Protein AF-A0A3N4JXH9-F1 (afdb_monomer_lite)

Secondary structure (DSSP, 8-state):
-PPPS---HHHHHHHHHHHHHHHTTSPPPPPPPTTSPPTTTS-HHHHHHHHHHHHHHHHHHHHHHT-GGGS-SS--GGGHHHHS-GGGS-S---S---HHHHHHHHHHHHHHHHHHHHHHHHHHHHHHHHHHHHHTT-SSSSS-HHHHHHHHHHHHHHHHHHHHHHHHHHHHHHHHHHHTTT-

Radius of gyration: 22.33 Å; chains: 1; bounding box: 51×26×68 Å

Organism: NCBI:txid1336337

pLDDT: mean 75.58, std 15.0, range [33.31, 93.38]

Structure (mmCIF, N/CA/C/O backbone):
data_AF-A0A3N4JXH9-F1
#
_entry.id   AF-A0A3N4JXH9-F1
#
loop_
_atom_site.group_PDB
_atom_site.id
_atom_site.type_symbol
_atom_site.label_atom_id
_atom_site.label_alt_id
_atom_site.label_comp_id
_atom_site.label_asym_id
_atom_site.label_entity_id
_atom_site.label_seq_id
_atom_site.pdbx_PDB_ins_code
_atom_site.Cartn_x
_atom_site.Cartn_y
_atom_site.Cartn_z
_atom_site.occupancy
_atom_site.B_iso_or_equiv
_atom_site.auth_seq_id
_atom_site.auth_comp_id
_atom_site.auth_asym_id
_atom_site.auth_atom_id
_atom_site.pdbx_PDB_model_num
ATOM 1 N N . MET A 1 1 ? 9.783 -3.872 20.787 1.00 33.31 1 MET A N 1
ATOM 2 C CA . MET A 1 1 ? 10.066 -4.616 19.543 1.00 33.31 1 MET A CA 1
ATOM 3 C C . MET A 1 1 ? 10.765 -3.672 18.585 1.00 33.31 1 MET A C 1
ATOM 5 O O . MET A 1 1 ? 10.141 -2.673 18.235 1.00 33.31 1 MET A O 1
ATOM 9 N N . PRO A 1 2 ? 12.028 -3.929 18.215 1.00 33.62 2 PRO A N 1
ATOM 10 C CA . PRO A 1 2 ? 12.651 -3.211 17.114 1.00 33.62 2 PRO A CA 1
ATOM 11 C C . PRO A 1 2 ? 11.929 -3.662 15.838 1.00 33.62 2 PRO A C 1
ATOM 13 O O . PRO A 1 2 ? 11.781 -4.859 15.597 1.00 33.62 2 PRO A O 1
ATOM 16 N N . LEU A 1 3 ? 11.346 -2.722 15.099 1.00 42.09 3 LEU A N 1
ATOM 17 C CA . LEU A 1 3 ? 10.725 -3.021 13.812 1.00 42.09 3 LEU A CA 1
ATOM 18 C C . LEU A 1 3 ? 11.863 -3.213 12.811 1.00 42.09 3 LEU A C 1
ATOM 20 O O . LEU A 1 3 ? 12.674 -2.309 12.654 1.00 42.09 3 LEU A O 1
ATOM 24 N N . GLN A 1 4 ? 11.945 -4.399 12.209 1.00 45.34 4 GLN A N 1
ATOM 25 C CA . GLN A 1 4 ? 12.849 -4.686 11.095 1.00 45.34 4 GLN A CA 1
ATOM 26 C C . GLN A 1 4 ? 12.699 -3.599 10.021 1.00 45.34 4 GLN A C 1
ATOM 28 O O . GLN A 1 4 ? 11.578 -3.268 9.642 1.00 45.34 4 GLN A O 1
ATOM 33 N N . GLU A 1 5 ? 13.819 -3.038 9.568 1.00 56.72 5 GLU A N 1
ATOM 34 C CA . GLU A 1 5 ? 13.878 -1.872 8.673 1.00 56.72 5 GLU A CA 1
ATOM 35 C C . GLU A 1 5 ? 13.515 -2.174 7.211 1.00 56.72 5 GLU A C 1
ATOM 37 O O . GLU A 1 5 ? 13.413 -1.245 6.423 1.00 56.72 5 GLU A O 1
ATOM 42 N N . ASP A 1 6 ? 13.189 -3.424 6.862 1.00 67.62 6 ASP A N 1
ATOM 43 C CA . ASP A 1 6 ? 12.657 -3.783 5.545 1.00 67.62 6 ASP A CA 1
ATOM 44 C C . ASP A 1 6 ? 11.435 -4.698 5.632 1.00 67.62 6 ASP A C 1
ATOM 46 O O . ASP A 1 6 ? 11.522 -5.923 5.551 1.00 67.62 6 ASP A O 1
ATOM 50 N N . VAL A 1 7 ? 10.260 -4.089 5.808 1.00 80.81 7 VAL A N 1
ATOM 51 C CA . VAL A 1 7 ? 8.975 -4.798 5.750 1.00 80.81 7 VAL A CA 1
ATOM 52 C C . VAL A 1 7 ? 8.284 -4.481 4.428 1.00 80.81 7 VAL A C 1
ATOM 54 O O . VAL A 1 7 ? 8.100 -3.317 4.075 1.00 80.81 7 VAL A O 1
ATOM 57 N N . THR A 1 8 ? 7.895 -5.525 3.705 1.00 87.38 8 THR A N 1
ATOM 58 C CA . THR A 1 8 ? 7.102 -5.451 2.469 1.00 87.38 8 THR A CA 1
ATOM 59 C C . THR A 1 8 ? 5.624 -5.209 2.772 1.00 87.38 8 THR A C 1
ATOM 61 O O . THR A 1 8 ? 5.128 -5.602 3.835 1.00 87.38 8 THR A O 1
ATOM 64 N N . ARG A 1 9 ? 4.876 -4.651 1.812 1.00 88.81 9 ARG A N 1
ATOM 65 C CA . ARG A 1 9 ? 3.423 -4.455 1.943 1.00 88.81 9 ARG A CA 1
ATOM 66 C C . ARG A 1 9 ? 2.695 -5.761 2.273 1.00 88.81 9 ARG A C 1
ATOM 68 O O . ARG A 1 9 ? 1.865 -5.797 3.175 1.00 88.81 9 ARG A O 1
ATOM 75 N N . ALA A 1 10 ? 3.093 -6.868 1.644 1.00 87.38 10 ALA A N 1
ATOM 76 C CA . ALA A 1 10 ? 2.536 -8.194 1.913 1.00 87.38 10 ALA A CA 1
ATOM 77 C C . ALA A 1 10 ? 2.794 -8.691 3.350 1.00 87.38 10 ALA A C 1
ATOM 79 O O . ALA A 1 10 ? 1.933 -9.337 3.955 1.00 87.38 10 ALA A O 1
ATOM 80 N N . GLN A 1 11 ? 3.960 -8.393 3.932 1.00 90.31 11 GLN A N 1
ATOM 81 C CA . GLN A 1 11 ? 4.230 -8.697 5.342 1.00 90.31 11 GLN A CA 1
ATOM 82 C C . GLN A 1 11 ? 3.377 -7.829 6.276 1.00 90.31 11 GLN A C 1
ATOM 84 O O . GLN A 1 11 ? 2.850 -8.349 7.262 1.00 90.31 11 GLN A O 1
ATOM 89 N N . VAL A 1 12 ? 3.188 -6.543 5.951 1.00 89.56 12 VAL A N 1
ATOM 90 C CA . VAL A 1 12 ? 2.279 -5.650 6.691 1.00 89.56 12 VAL A CA 1
ATOM 91 C C . VAL A 1 12 ? 0.842 -6.171 6.625 1.00 89.56 12 VAL A C 1
ATOM 93 O O . VAL A 1 12 ? 0.206 -6.312 7.668 1.00 89.56 12 VAL A O 1
ATOM 96 N N . TYR A 1 13 ? 0.359 -6.545 5.438 1.00 91.19 13 TYR A N 1
ATOM 97 C CA . TYR A 1 13 ? -0.956 -7.158 5.240 1.00 91.19 13 TYR A CA 1
ATOM 98 C C . TYR A 1 13 ? -1.140 -8.397 6.122 1.00 91.19 13 TYR A C 1
ATOM 100 O O . TYR A 1 13 ? -2.102 -8.479 6.882 1.00 91.19 13 TYR A O 1
ATOM 108 N N . ARG A 1 14 ? -0.181 -9.335 6.112 1.00 90.56 14 ARG A N 1
ATOM 109 C CA . ARG A 1 14 ? -0.239 -10.538 6.964 1.00 90.56 14 ARG A CA 1
ATOM 110 C C . ARG A 1 14 ? -0.265 -10.193 8.453 1.00 90.56 14 ARG A C 1
ATOM 112 O O . ARG A 1 14 ? -0.984 -10.833 9.219 1.00 90.56 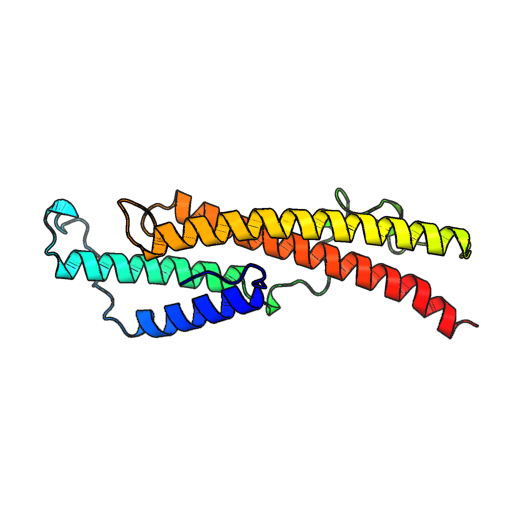14 ARG A O 1
ATOM 119 N N . ALA A 1 15 ? 0.507 -9.195 8.881 1.00 90.12 15 ALA A N 1
ATOM 120 C CA . ALA A 1 15 ? 0.507 -8.745 10.269 1.00 90.12 15 ALA A CA 1
ATOM 121 C C . ALA A 1 15 ? -0.849 -8.143 10.675 1.00 90.12 15 ALA A C 1
ATOM 123 O O . ALA A 1 15 ? -1.367 -8.469 11.746 1.00 90.12 15 ALA A O 1
ATOM 124 N N . ILE A 1 16 ? -1.446 -7.323 9.806 1.00 90.88 16 ILE A N 1
ATOM 125 C CA . ILE A 1 16 ? -2.784 -6.746 9.988 1.00 90.88 16 ILE A CA 1
ATOM 126 C C . ILE A 1 16 ? -3.844 -7.845 10.013 1.00 90.88 16 ILE A C 1
ATOM 128 O O . ILE A 1 16 ? -4.680 -7.839 10.911 1.00 90.88 16 ILE A O 1
ATOM 132 N N . LEU A 1 17 ? -3.773 -8.825 9.111 1.00 91.56 17 LEU A N 1
ATOM 133 C CA . LEU A 1 17 ? -4.702 -9.955 9.048 1.00 91.56 17 LEU A CA 1
ATOM 134 C C . LEU A 1 17 ? -4.670 -10.776 10.341 1.00 91.56 17 LEU A C 1
ATOM 136 O O . LEU A 1 17 ? -5.710 -11.082 10.921 1.00 91.56 17 LEU A O 1
ATOM 140 N N . ASN A 1 18 ? -3.472 -11.065 10.853 1.00 91.31 18 ASN A N 1
ATOM 141 C CA . ASN A 1 18 ? -3.303 -11.759 12.128 1.00 91.31 18 ASN A CA 1
ATOM 142 C C . ASN A 1 18 ? -3.859 -10.947 13.305 1.00 91.31 18 ASN A C 1
ATOM 144 O O . ASN A 1 18 ? -4.503 -11.501 14.200 1.00 91.31 18 ASN A O 1
ATOM 148 N N . LEU A 1 19 ? -3.616 -9.633 13.327 1.00 88.94 19 LEU A N 1
ATOM 149 C CA . LEU A 1 19 ? -4.138 -8.752 14.369 1.00 88.94 19 LEU A CA 1
ATOM 150 C C . LEU A 1 19 ? -5.669 -8.665 14.312 1.00 88.94 19 LEU A C 1
ATOM 152 O O . LEU A 1 19 ? -6.326 -8.807 15.345 1.00 88.94 19 LEU A O 1
ATOM 156 N N . HIS A 1 20 ? -6.234 -8.503 13.116 1.00 90.12 20 HIS A N 1
ATOM 157 C CA . HIS A 1 20 ? -7.675 -8.496 12.874 1.00 90.12 20 HIS A CA 1
ATOM 158 C C . HIS A 1 20 ? -8.315 -9.813 13.313 1.00 90.12 20 HIS A C 1
ATOM 160 O O . HIS A 1 20 ? -9.289 -9.789 14.063 1.00 90.12 20 HIS A O 1
ATOM 166 N N . GLY A 1 21 ? -7.722 -10.959 12.970 1.00 89.00 21 GLY A N 1
ATOM 167 C CA . GLY A 1 21 ? -8.213 -12.273 13.388 1.00 89.00 21 GLY A CA 1
ATOM 168 C C . GLY A 1 21 ? -8.225 -12.469 14.909 1.00 89.00 21 GLY A C 1
ATOM 169 O O . GLY A 1 21 ? -9.112 -13.137 15.442 1.00 89.00 21 GLY A O 1
ATOM 170 N N . ARG A 1 22 ? -7.281 -11.856 15.638 1.00 87.88 22 ARG A N 1
ATOM 171 C CA . ARG A 1 22 ? -7.265 -11.859 17.113 1.00 87.88 22 ARG A CA 1
ATOM 172 C C . ARG A 1 22 ? -8.347 -10.955 17.701 1.00 87.88 22 ARG A C 1
ATOM 174 O O . ARG A 1 22 ? -9.024 -11.364 18.640 1.00 87.88 22 ARG A O 1
ATOM 181 N N . ILE A 1 23 ? -8.510 -9.750 17.158 1.00 84.44 23 ILE A N 1
ATOM 182 C CA . ILE A 1 23 ? -9.477 -8.755 17.649 1.00 84.44 23 ILE A CA 1
ATOM 183 C C . ILE A 1 23 ? -10.913 -9.155 17.306 1.00 84.44 23 ILE A C 1
ATOM 185 O O . ILE A 1 23 ? -11.810 -8.940 18.111 1.00 84.44 23 ILE A O 1
ATOM 189 N N . SER A 1 24 ? -11.141 -9.795 16.161 1.00 84.06 24 SER A N 1
ATOM 190 C CA . SER A 1 24 ? -12.473 -10.221 15.711 1.00 84.06 24 SER A CA 1
ATOM 191 C C . SER A 1 24 ? -13.129 -11.264 16.615 1.00 84.06 24 SER A C 1
ATOM 193 O O . SER A 1 24 ? -14.342 -11.438 16.558 1.00 84.06 24 SER A O 1
ATOM 195 N N . ARG A 1 25 ? -12.344 -11.936 17.468 1.00 83.94 25 ARG A N 1
ATOM 196 C CA . ARG A 1 25 ? -12.838 -12.861 18.500 1.00 83.94 25 ARG A CA 1
ATOM 197 C C . ARG A 1 25 ? -13.345 -12.144 19.752 1.00 83.94 25 ARG A C 1
ATOM 199 O O . ARG A 1 25 ? -13.942 -12.784 20.613 1.00 83.94 25 ARG A O 1
ATOM 206 N N . LEU A 1 26 ? -13.071 -10.846 19.891 1.00 80.31 26 LEU A N 1
ATOM 207 C CA . LEU A 1 26 ? -13.576 -10.054 21.003 1.00 80.31 26 LEU A CA 1
ATOM 208 C C . LEU A 1 26 ? -15.065 -9.743 20.783 1.00 80.31 26 LEU A C 1
ATOM 210 O O . LEU A 1 26 ? -15.473 -9.494 19.646 1.00 80.31 26 LEU A O 1
ATOM 214 N N . PRO A 1 27 ? -15.876 -9.719 21.857 1.00 72.06 27 PRO A N 1
ATOM 215 C CA . PRO A 1 27 ? -17.267 -9.293 21.780 1.00 72.06 27 PRO A CA 1
ATOM 216 C C . PRO A 1 27 ? -17.387 -7.919 21.116 1.00 72.06 27 PRO A C 1
ATOM 218 O O . PRO A 1 27 ? -16.718 -6.967 21.527 1.00 72.06 27 PRO A O 1
ATOM 221 N N . ILE A 1 28 ? -18.243 -7.818 20.099 1.00 66.06 28 ILE A N 1
ATOM 222 C CA . ILE A 1 28 ? -18.581 -6.538 19.476 1.00 66.06 28 ILE A CA 1
ATOM 223 C C . ILE A 1 28 ? -19.557 -5.832 20.426 1.00 66.06 28 ILE A C 1
ATOM 225 O O . ILE A 1 28 ? -20.572 -6.434 20.786 1.00 66.06 28 ILE A O 1
ATOM 229 N N . PRO A 1 29 ? -19.277 -4.595 20.874 1.00 64.38 29 PRO A N 1
ATOM 230 C CA . PRO A 1 29 ? -20.255 -3.849 21.647 1.00 64.38 29 PRO A CA 1
ATOM 231 C C . PRO A 1 29 ? -21.512 -3.620 20.791 1.00 64.38 29 PRO A C 1
ATOM 233 O O . PRO A 1 29 ? -21.388 -3.384 19.586 1.00 64.38 29 PRO A O 1
ATOM 236 N N . PRO A 1 30 ? -22.718 -3.679 21.379 1.00 65.12 30 PRO A N 1
ATOM 237 C CA . PRO A 1 30 ? -23.936 -3.338 20.656 1.00 65.12 30 PRO A CA 1
ATOM 238 C C . PRO A 1 30 ? -23.831 -1.920 20.081 1.00 65.12 30 PRO A C 1
ATOM 240 O O . PRO A 1 30 ? -23.201 -1.040 20.678 1.00 65.12 30 PRO A O 1
ATOM 243 N N . VAL A 1 31 ? -24.435 -1.710 18.907 1.00 65.81 31 VAL A N 1
ATOM 244 C CA . VAL A 1 31 ? -24.498 -0.395 18.254 1.00 65.81 31 VAL A CA 1
ATOM 245 C C . VAL A 1 31 ? -25.072 0.610 19.253 1.00 65.81 31 VAL A C 1
ATOM 247 O O . VAL A 1 31 ? -26.140 0.382 19.821 1.00 65.81 31 VAL A O 1
ATOM 250 N N . ARG A 1 32 ? -24.338 1.698 19.515 1.00 65.62 32 ARG A N 1
ATOM 251 C CA . ARG A 1 32 ? -24.751 2.692 20.512 1.00 65.62 32 ARG A CA 1
ATOM 252 C C . ARG A 1 32 ? -25.986 3.437 20.010 1.00 65.62 32 ARG A C 1
ATOM 254 O O . ARG A 1 32 ? -25.943 4.035 18.939 1.00 65.62 32 ARG A O 1
ATOM 261 N N . SER A 1 33 ? -27.055 3.423 20.804 1.00 63.38 33 SER A N 1
ATOM 262 C CA . SER A 1 33 ? -28.205 4.315 20.615 1.00 63.38 33 SER A CA 1
ATOM 263 C C . SER A 1 33 ? -27.760 5.778 20.782 1.00 63.38 33 SER A C 1
ATOM 265 O O . SER A 1 33 ? -26.840 6.014 21.576 1.00 63.38 33 SER A O 1
ATOM 267 N N . PRO A 1 34 ? -28.403 6.758 20.120 1.00 68.81 34 PRO A N 1
ATOM 268 C CA . PRO A 1 34 ? -28.216 8.183 20.410 1.00 68.81 34 PRO A CA 1
ATOM 269 C C . PRO A 1 34 ? -28.323 8.530 21.904 1.00 68.81 34 PRO A C 1
ATOM 271 O O . PRO A 1 34 ? -27.632 9.431 22.365 1.00 68.81 34 PRO A O 1
ATOM 274 N N . ASP A 1 35 ? -29.103 7.755 22.665 1.00 72.81 35 ASP A N 1
ATOM 275 C CA . ASP A 1 35 ? -29.303 7.927 24.113 1.00 72.81 35 ASP A CA 1
ATOM 276 C C . ASP A 1 35 ? -28.171 7.338 24.978 1.00 72.81 35 ASP A C 1
ATOM 278 O O . ASP A 1 35 ? -28.250 7.321 26.206 1.00 72.81 35 ASP A O 1
ATOM 282 N N . SER A 1 36 ? -27.118 6.793 24.362 1.00 72.88 36 SER A N 1
ATOM 283 C CA . SER A 1 36 ? -26.015 6.186 25.110 1.00 72.88 36 SER A CA 1
ATOM 284 C C . SER A 1 36 ? -25.144 7.262 25.776 1.00 72.88 36 SER A C 1
ATOM 286 O O . SER A 1 36 ? -24.840 8.270 25.136 1.00 72.88 36 SER A O 1
ATOM 288 N N . PRO A 1 37 ? -24.627 7.026 26.998 1.00 71.69 37 PRO A N 1
ATOM 289 C CA . PRO A 1 37 ? -23.827 8.014 27.725 1.00 71.69 37 PRO A CA 1
ATOM 290 C C . PRO A 1 37 ? -22.600 8.499 26.926 1.00 71.69 37 PRO A C 1
ATOM 292 O O . PRO A 1 37 ? -22.037 7.752 26.120 1.00 71.69 37 PRO A O 1
ATOM 295 N N . PRO A 1 38 ? -22.114 9.730 27.110 1.00 74.25 38 PRO A N 1
ATOM 296 C CA . PRO A 1 38 ? -20.897 10.187 26.447 1.00 74.25 38 PRO A CA 1
ATOM 297 C C . PRO A 1 38 ? -19.693 9.295 26.797 1.00 74.25 38 PRO A C 1
ATOM 299 O O . PRO A 1 38 ? -19.648 8.626 27.827 1.00 74.25 38 PRO A O 1
ATOM 302 N N . TYR A 1 39 ? -18.679 9.268 25.926 1.00 69.81 39 TYR A N 1
ATOM 303 C CA . TYR A 1 39 ? -17.514 8.378 26.077 1.00 69.81 39 TYR A CA 1
ATOM 304 C C . TYR A 1 39 ? -16.759 8.570 27.411 1.00 69.81 39 TYR A C 1
ATOM 306 O O . TYR A 1 39 ? -16.118 7.642 27.907 1.00 69.81 39 TYR A O 1
ATOM 314 N N . SER A 1 40 ? -16.840 9.768 27.998 1.00 73.38 40 SER A N 1
ATOM 315 C CA . SER A 1 40 ? -16.282 10.121 29.310 1.00 73.38 40 SER A CA 1
ATOM 316 C C . SER A 1 40 ? -16.931 9.370 30.474 1.00 73.38 40 SER A C 1
ATOM 318 O O . SER A 1 40 ? -16.251 9.087 31.456 1.00 73.38 40 SER A O 1
ATOM 320 N N . GLU A 1 41 ? -18.207 9.018 30.345 1.00 78.44 41 GLU A N 1
ATOM 321 C CA . GLU A 1 41 ? -19.019 8.376 31.388 1.00 78.44 41 GLU A CA 1
ATOM 322 C C . GLU A 1 41 ? -19.034 6.850 31.273 1.00 78.44 41 GLU A C 1
ATOM 324 O O . GLU A 1 41 ? -19.549 6.154 32.143 1.00 78.44 41 GLU A O 1
ATOM 329 N N . LEU A 1 42 ? -18.430 6.312 30.213 1.00 77.69 42 LEU A N 1
ATOM 330 C CA . LEU A 1 42 ? -18.286 4.877 30.033 1.00 77.69 42 LEU A CA 1
ATOM 331 C C . LEU A 1 42 ? -17.349 4.267 31.072 1.00 77.69 42 LEU A C 1
ATOM 333 O O . LEU A 1 42 ? -16.280 4.813 31.377 1.00 77.69 42 LEU A O 1
ATOM 337 N N . SER A 1 43 ? -17.689 3.058 31.515 1.00 82.75 43 SER A N 1
ATOM 338 C CA . SER A 1 43 ? -16.764 2.231 32.280 1.00 82.75 43 SER A CA 1
ATOM 339 C C . SER A 1 43 ? -15.500 1.940 31.466 1.00 82.75 43 SER A C 1
ATOM 341 O O . SER A 1 43 ? -15.480 1.956 30.231 1.00 82.75 43 SER A O 1
ATOM 343 N N . GLU A 1 44 ? -14.405 1.627 32.154 1.00 81.25 44 GLU A N 1
ATOM 344 C CA . GLU A 1 44 ? -13.157 1.253 31.486 1.00 81.25 44 GLU A CA 1
ATOM 345 C C . GLU A 1 44 ? -13.340 0.056 30.539 1.00 81.25 44 GLU A C 1
ATOM 347 O O . GLU A 1 44 ? -12.806 0.051 29.427 1.00 81.25 44 GLU A O 1
ATOM 352 N N . LYS A 1 45 ? -14.169 -0.911 30.946 1.00 80.12 45 LYS A N 1
ATOM 353 C CA . LYS A 1 45 ? -14.515 -2.089 30.149 1.00 80.12 45 LYS A CA 1
ATOM 354 C C . LYS A 1 45 ? -15.195 -1.699 28.832 1.00 80.12 45 LYS A C 1
ATOM 356 O O . LYS A 1 45 ? -14.769 -2.152 27.773 1.00 80.12 45 LYS A O 1
ATOM 361 N N . GLU A 1 46 ? -16.199 -0.827 28.874 1.00 78.25 46 GLU A N 1
ATOM 362 C CA . GLU A 1 46 ? -16.916 -0.356 27.679 1.00 78.25 46 GLU A CA 1
ATOM 363 C C . GLU A 1 46 ? -16.022 0.467 26.749 1.00 78.25 46 GLU A C 1
ATOM 365 O O . GLU A 1 46 ? -16.044 0.269 25.533 1.00 78.25 46 GLU A O 1
ATOM 370 N N . ARG A 1 47 ? -15.167 1.335 27.303 1.00 78.00 47 ARG A N 1
ATOM 371 C CA . ARG A 1 47 ? -14.176 2.074 26.504 1.00 78.00 47 ARG A CA 1
ATOM 372 C C . ARG A 1 47 ? -13.219 1.130 25.784 1.00 78.00 47 ARG A C 1
ATOM 374 O O . ARG A 1 47 ? -12.894 1.361 24.622 1.00 78.00 47 ARG A O 1
ATOM 381 N N . ASN A 1 48 ? -12.778 0.064 26.447 1.00 78.88 48 ASN A N 1
ATOM 382 C CA . ASN A 1 48 ? -11.900 -0.932 25.836 1.00 78.88 48 ASN A CA 1
ATOM 383 C C . ASN A 1 48 ? -12.608 -1.720 24.722 1.00 78.88 48 ASN A C 1
ATOM 385 O O . ASN A 1 48 ? -11.998 -1.944 23.676 1.00 78.88 48 ASN A O 1
ATOM 389 N N . TYR A 1 49 ? -13.896 -2.050 24.878 1.00 79.75 49 TYR A N 1
ATOM 390 C CA . TYR A 1 49 ? -14.689 -2.647 23.796 1.00 79.75 49 TYR A CA 1
ATOM 391 C C . TYR A 1 49 ? -14.832 -1.722 22.587 1.00 79.75 49 TYR A C 1
ATOM 393 O O . TYR A 1 49 ? -14.618 -2.158 21.457 1.00 79.75 49 TYR A O 1
ATOM 401 N N . LEU A 1 50 ? -15.136 -0.439 22.800 1.00 78.50 50 LEU A N 1
ATOM 402 C CA . LEU A 1 50 ? -15.246 0.524 21.700 1.00 78.50 50 LEU A CA 1
ATOM 403 C C . LEU A 1 50 ? -13.913 0.724 20.976 1.00 78.50 50 LEU A C 1
ATOM 405 O O . LEU A 1 50 ? -13.880 0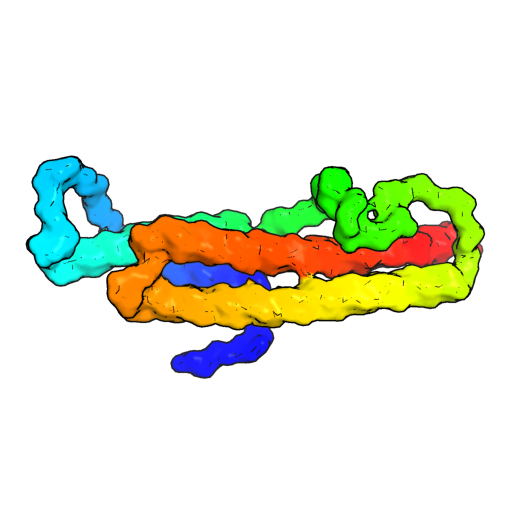.758 19.749 1.00 78.50 50 LEU A O 1
ATOM 409 N N . LYS A 1 51 ? -12.796 0.793 21.709 1.00 78.69 51 LYS A N 1
ATOM 410 C CA . LYS A 1 51 ? -11.456 0.829 21.101 1.00 78.69 51 LYS A CA 1
ATOM 411 C C . LYS A 1 51 ? -11.201 -0.394 20.224 1.00 78.69 51 LYS A C 1
ATOM 413 O O . LYS A 1 51 ? -10.690 -0.241 19.118 1.00 78.69 51 LYS A O 1
ATOM 418 N N . ALA A 1 52 ? -11.559 -1.587 20.700 1.00 80.50 52 ALA A N 1
ATOM 419 C CA . ALA A 1 52 ? -11.410 -2.816 19.928 1.00 80.50 52 ALA A CA 1
ATOM 420 C C . ALA A 1 52 ? -12.270 -2.798 18.654 1.00 80.50 52 ALA A C 1
ATOM 422 O O . ALA A 1 52 ? -11.779 -3.177 17.594 1.00 80.50 52 ALA A O 1
ATOM 423 N N . ALA A 1 53 ? -13.508 -2.301 18.734 1.00 80.69 53 ALA A N 1
ATOM 424 C CA . ALA A 1 53 ? -14.400 -2.167 17.583 1.00 80.69 53 ALA A CA 1
ATOM 425 C C . ALA A 1 53 ? -13.861 -1.183 16.530 1.00 80.69 53 ALA A C 1
ATOM 427 O O . ALA A 1 53 ? -13.819 -1.513 15.347 1.00 80.69 53 ALA A O 1
ATOM 428 N N . HIS A 1 54 ? -13.378 -0.007 16.940 1.00 80.19 54 HIS A N 1
ATOM 429 C CA . HIS A 1 54 ? -12.800 0.960 16.000 1.00 80.19 54 HIS A CA 1
ATOM 430 C C . HIS A 1 54 ? -11.484 0.473 15.395 1.00 80.19 54 HIS A C 1
ATOM 432 O O . HIS A 1 54 ? -11.245 0.660 14.204 1.00 80.19 54 HIS A O 1
ATOM 438 N N . LEU A 1 55 ? -10.642 -0.190 16.192 1.00 83.69 55 LEU A N 1
ATOM 439 C CA . LEU A 1 55 ? -9.433 -0.816 15.673 1.00 83.69 55 LEU A CA 1
ATOM 440 C C . LEU A 1 55 ? -9.787 -1.907 14.658 1.00 83.69 55 LEU A C 1
ATOM 442 O O . LEU A 1 55 ? -9.175 -1.958 13.600 1.00 83.69 55 LEU A O 1
ATOM 446 N N . ARG A 1 56 ? -10.800 -2.735 14.934 1.00 85.50 56 ARG A N 1
ATOM 447 C CA . ARG A 1 56 ? -11.296 -3.731 13.980 1.00 85.50 56 ARG A CA 1
ATOM 448 C C . ARG A 1 56 ? -11.734 -3.083 12.666 1.00 85.50 56 ARG A C 1
ATOM 450 O O . ARG A 1 56 ? -11.268 -3.521 11.623 1.00 85.50 56 ARG A O 1
ATOM 457 N N . TYR A 1 57 ? -12.550 -2.032 12.730 1.00 84.00 57 TYR A N 1
ATOM 458 C CA . TYR A 1 57 ? -13.017 -1.299 11.550 1.00 84.00 57 TYR A CA 1
ATOM 459 C C . TYR A 1 57 ? -11.860 -0.741 10.709 1.00 84.00 57 TYR A C 1
ATOM 461 O O . TYR A 1 57 ? -11.829 -0.925 9.495 1.00 84.00 57 TYR A O 1
ATOM 469 N N . LEU A 1 58 ? -10.866 -0.115 11.347 1.00 85.00 58 LEU A N 1
ATOM 470 C CA . LEU A 1 58 ? -9.669 0.351 10.645 1.00 85.00 58 LEU A CA 1
ATOM 471 C C . LEU A 1 58 ? -8.919 -0.806 9.973 1.00 85.00 58 LEU A C 1
ATOM 473 O O . LEU A 1 58 ? -8.532 -0.694 8.815 1.00 85.00 58 LEU A O 1
ATOM 477 N N . LEU A 1 59 ? -8.692 -1.908 10.693 1.00 88.38 59 LEU A N 1
ATOM 478 C CA . LEU A 1 59 ? -7.955 -3.048 10.148 1.00 88.38 59 LEU A CA 1
ATOM 479 C C . LEU A 1 59 ? -8.694 -3.677 8.960 1.00 88.38 59 LEU A C 1
ATOM 481 O O . LEU A 1 59 ? -8.039 -4.045 7.996 1.00 88.38 59 LEU A O 1
ATOM 485 N N . GLU A 1 60 ? -10.027 -3.759 8.994 1.00 88.56 60 GLU A N 1
ATOM 486 C CA . GLU A 1 60 ? -10.840 -4.247 7.867 1.00 88.56 60 GLU A CA 1
ATOM 487 C C . GLU A 1 60 ? -10.625 -3.404 6.613 1.00 88.56 60 GLU A C 1
ATOM 489 O O . GLU A 1 60 ? -10.392 -3.947 5.537 1.00 88.56 60 GLU A O 1
ATOM 494 N N . ARG A 1 61 ? -10.622 -2.079 6.760 1.00 87.25 61 ARG A N 1
ATOM 495 C CA . ARG A 1 61 ? -10.367 -1.158 5.649 1.00 87.25 61 ARG A CA 1
ATOM 496 C C . ARG A 1 61 ? -8.944 -1.286 5.111 1.00 87.25 61 ARG A C 1
ATOM 498 O O . ARG A 1 61 ? -8.742 -1.411 3.908 1.00 87.25 61 ARG A O 1
ATOM 505 N N . LEU A 1 62 ? -7.959 -1.356 6.005 1.00 87.88 62 LEU A N 1
ATOM 506 C CA . LEU A 1 62 ? -6.562 -1.549 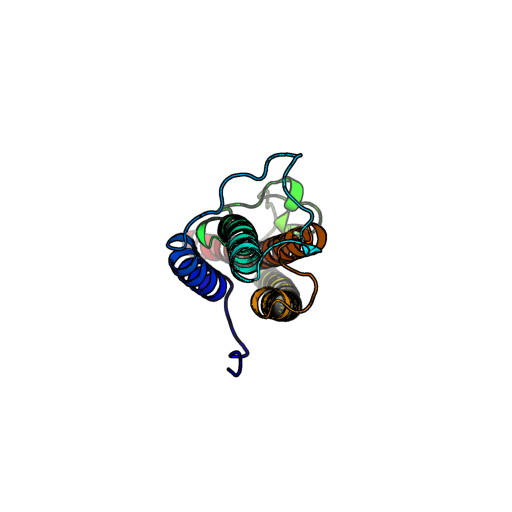5.618 1.00 87.88 62 LEU A CA 1
ATOM 507 C C . LEU A 1 62 ? -6.314 -2.895 4.929 1.00 87.88 62 LEU A C 1
ATOM 509 O O . LEU A 1 62 ? -5.453 -2.962 4.060 1.00 87.88 62 LEU A O 1
ATOM 513 N N . LEU A 1 63 ? -7.048 -3.955 5.282 1.00 89.94 63 LEU A N 1
ATOM 514 C CA . LEU A 1 63 ? -6.949 -5.245 4.593 1.00 89.94 63 LEU A CA 1
ATOM 515 C C . LEU A 1 63 ? -7.380 -5.152 3.130 1.00 89.94 63 LEU A C 1
ATOM 517 O O . LEU A 1 63 ? -6.784 -5.827 2.302 1.00 89.94 63 LEU A O 1
ATOM 521 N N . VAL A 1 64 ? -8.368 -4.319 2.802 1.00 87.00 64 VAL A N 1
ATOM 522 C CA . VAL A 1 64 ? -8.790 -4.120 1.408 1.00 87.00 64 VAL A CA 1
ATOM 523 C C . VAL A 1 64 ? -7.682 -3.437 0.607 1.00 87.00 64 VAL A C 1
ATOM 525 O O . VAL A 1 64 ? -7.322 -3.900 -0.470 1.00 87.00 64 VAL A O 1
ATOM 528 N N . VAL A 1 65 ? -7.106 -2.364 1.149 1.00 83.69 65 VAL A N 1
ATOM 529 C CA . VAL A 1 65 ? -6.107 -1.553 0.434 1.00 83.69 65 VAL A CA 1
ATOM 530 C C . VAL A 1 65 ? -4.744 -2.249 0.348 1.00 83.69 65 VAL A C 1
ATOM 532 O O . VAL A 1 65 ? -4.053 -2.181 -0.664 1.00 83.69 65 VAL A O 1
ATOM 535 N N . LEU A 1 66 ? -4.333 -2.945 1.409 1.00 86.06 66 LEU A N 1
ATOM 536 C CA . LEU A 1 66 ? -3.040 -3.632 1.461 1.00 86.06 66 LEU A CA 1
ATOM 537 C C . LEU A 1 66 ? -3.078 -5.034 0.852 1.00 86.06 66 LEU A C 1
ATOM 539 O O . LEU A 1 66 ? -2.066 -5.733 0.926 1.00 86.06 66 LEU A O 1
ATOM 543 N N . ASP A 1 67 ? -4.211 -5.465 0.290 1.00 85.69 67 ASP A N 1
ATOM 544 C CA . ASP A 1 67 ? -4.326 -6.782 -0.325 1.00 85.69 67 ASP A CA 1
ATOM 545 C C . ASP A 1 67 ? -3.225 -6.950 -1.393 1.00 85.69 67 ASP A C 1
ATOM 547 O O . ASP A 1 67 ? -3.138 -6.163 -2.345 1.00 85.69 67 ASP A O 1
ATOM 551 N N . PRO A 1 68 ? -2.336 -7.951 -1.258 1.00 78.50 68 PRO A N 1
ATOM 552 C CA . PRO A 1 68 ? -1.321 -8.240 -2.263 1.00 78.50 68 PRO A CA 1
ATOM 553 C C . PRO A 1 68 ? -1.919 -8.519 -3.646 1.00 78.50 68 PRO A C 1
ATOM 555 O O . PRO A 1 68 ? -1.259 -8.273 -4.653 1.00 78.50 68 PRO A O 1
ATOM 558 N N . HIS A 1 69 ? -3.160 -9.007 -3.694 1.00 77.44 69 HIS A N 1
ATOM 559 C CA . HIS A 1 69 ? -3.888 -9.312 -4.921 1.00 77.44 69 HIS A CA 1
ATOM 560 C C . HIS A 1 69 ? -4.624 -8.107 -5.517 1.00 77.44 69 HIS A C 1
ATOM 562 O O . HIS A 1 69 ? -5.113 -8.213 -6.639 1.00 77.44 69 HIS A O 1
ATOM 568 N N . ALA A 1 70 ? -4.676 -6.967 -4.816 1.00 67.06 70 ALA A N 1
ATOM 569 C CA . ALA A 1 70 ? -5.282 -5.745 -5.341 1.00 67.06 70 ALA A CA 1
ATOM 570 C C . ALA A 1 70 ? -4.447 -5.076 -6.444 1.00 67.06 70 ALA A C 1
ATOM 572 O O . ALA A 1 70 ? -4.980 -4.222 -7.145 1.00 67.06 70 ALA A O 1
ATOM 573 N N . LEU A 1 71 ? -3.180 -5.475 -6.631 1.00 62.72 71 LEU A N 1
ATOM 574 C CA . LEU A 1 71 ? -2.340 -4.977 -7.723 1.00 62.72 71 LEU A CA 1
ATOM 575 C C . LEU A 1 71 ? -3.014 -5.295 -9.078 1.00 62.72 71 LEU A C 1
ATOM 577 O O . LEU A 1 71 ? -3.146 -6.474 -9.428 1.00 62.72 71 LEU A O 1
ATOM 581 N N . PRO A 1 72 ? -3.433 -4.288 -9.868 1.00 55.22 72 PRO A N 1
ATOM 582 C CA . PRO A 1 72 ? -3.976 -4.487 -11.196 1.00 55.22 72 PRO A CA 1
ATOM 583 C C . PRO A 1 72 ? -2.962 -5.219 -12.069 1.00 55.22 72 PRO A C 1
ATOM 585 O O . PRO A 1 72 ? -1.789 -4.854 -12.130 1.00 55.22 72 PRO A O 1
ATOM 588 N N . GLN A 1 73 ? -3.428 -6.203 -12.837 1.00 53.34 73 GLN A N 1
ATOM 589 C CA . GLN A 1 73 ? -2.594 -6.820 -13.874 1.00 53.34 73 GLN A CA 1
ATOM 590 C C . GLN A 1 73 ? -2.269 -5.834 -15.017 1.00 53.34 73 GLN A C 1
ATOM 592 O O . GLN A 1 73 ? -1.329 -6.066 -15.776 1.00 53.34 73 GLN A O 1
ATOM 597 N N . MET A 1 74 ? -3.021 -4.727 -15.134 1.00 49.19 74 MET A N 1
ATOM 598 C CA . MET A 1 74 ? -2.735 -3.584 -16.011 1.00 49.19 74 MET A CA 1
ATOM 599 C C . MET A 1 74 ? -3.201 -2.266 -15.363 1.00 49.19 74 MET A C 1
ATOM 601 O O . MET A 1 74 ? -4.303 -2.242 -14.811 1.00 49.19 74 MET A O 1
ATOM 605 N N . PRO A 1 75 ? -2.429 -1.164 -15.453 1.00 51.34 75 PRO A N 1
ATOM 606 C CA . PRO A 1 75 ? -2.867 0.135 -14.958 1.00 51.34 75 PRO A CA 1
ATOM 607 C C . PRO A 1 75 ? -4.083 0.631 -15.743 1.00 51.34 75 PRO A C 1
ATOM 609 O O . PRO A 1 75 ? -4.204 0.406 -16.950 1.00 51.34 75 PRO A O 1
ATOM 612 N N . HIS A 1 76 ? -4.975 1.342 -15.054 1.00 49.53 76 HIS A N 1
ATOM 613 C CA . HIS A 1 76 ? -6.070 2.049 -15.706 1.00 49.53 76 HIS A CA 1
ATOM 614 C C . HIS A 1 76 ? -5.488 3.045 -16.733 1.00 49.53 76 HIS A C 1
ATOM 616 O O . HIS A 1 76 ? -4.561 3.777 -16.379 1.00 49.53 76 HIS A O 1
ATOM 622 N N . PRO A 1 77 ? -6.005 3.121 -17.975 1.00 44.81 77 PRO A N 1
ATOM 623 C CA . PRO A 1 77 ? -5.435 3.954 -19.041 1.00 44.81 77 PRO A CA 1
ATOM 624 C C . PRO A 1 77 ? -5.217 5.420 -18.649 1.00 44.81 77 PRO A C 1
ATOM 626 O O . PRO A 1 77 ? -4.209 6.014 -19.014 1.00 44.81 77 PRO A O 1
ATOM 629 N N . SER A 1 78 ? -6.100 5.980 -17.818 1.00 47.50 78 SER A N 1
ATOM 630 C CA . SER A 1 78 ? -5.977 7.358 -17.317 1.00 47.50 78 SER A CA 1
ATOM 631 C C . SER A 1 78 ? -4.763 7.605 -16.409 1.00 47.50 78 SER A C 1
ATOM 633 O O . SER A 1 78 ? -4.434 8.754 -16.145 1.00 47.50 78 SER A O 1
ATOM 635 N N . ARG A 1 79 ? -4.108 6.552 -15.903 1.00 51.94 79 ARG A N 1
ATOM 636 C CA . ARG A 1 79 ? -2.882 6.641 -15.090 1.00 51.94 79 ARG A CA 1
ATOM 637 C C . ARG A 1 79 ? -1.609 6.533 -15.935 1.00 51.94 79 ARG A C 1
ATOM 639 O O . ARG A 1 79 ? -0.519 6.740 -15.415 1.00 51.94 79 ARG A O 1
ATOM 646 N N . ILE A 1 80 ? -1.736 6.205 -17.225 1.00 52.34 80 ILE A N 1
ATOM 647 C CA . ILE A 1 80 ? -0.610 6.038 -18.154 1.00 52.34 80 ILE A CA 1
ATOM 648 C C . ILE A 1 80 ? -0.087 7.409 -18.639 1.00 52.34 80 ILE A C 1
ATOM 650 O O . ILE A 1 80 ? 1.096 7.570 -18.933 1.00 52.34 80 ILE A O 1
ATOM 654 N N . GLU A 1 81 ? -0.945 8.429 -18.664 1.00 49.97 81 GLU A N 1
ATOM 655 C CA . GLU A 1 81 ? -0.695 9.687 -19.380 1.00 49.97 81 GLU A CA 1
ATOM 656 C C . GLU A 1 81 ? 0.073 10.780 -18.617 1.00 49.97 81 GLU A C 1
ATOM 658 O O . GLU A 1 81 ? 0.445 11.761 -19.250 1.00 49.97 81 GLU A O 1
ATOM 663 N N . SER A 1 82 ? 0.357 10.650 -17.314 1.00 53.25 82 SER A N 1
ATOM 664 C CA . SER A 1 82 ? 1.125 11.672 -16.566 1.00 53.25 82 SER A CA 1
ATOM 665 C C . SER A 1 82 ? 2.468 11.174 -16.034 1.00 53.25 82 SER A C 1
ATOM 667 O O . SER A 1 82 ? 3.453 11.907 -16.074 1.00 53.25 82 SER A O 1
ATOM 669 N N . ASP A 1 83 ? 2.533 9.910 -15.615 1.00 52.66 83 ASP A N 1
ATOM 670 C CA . ASP A 1 83 ? 3.630 9.422 -14.766 1.00 52.66 83 ASP A CA 1
ATOM 671 C C . ASP A 1 83 ? 4.535 8.401 -15.450 1.00 52.66 83 ASP A C 1
ATOM 673 O O . ASP A 1 83 ? 5.601 8.067 -14.930 1.00 52.66 83 ASP A O 1
ATOM 677 N N . TYR A 1 84 ? 4.114 7.896 -16.607 1.00 59.03 84 TYR A N 1
ATOM 678 C CA . TYR A 1 84 ? 4.919 6.972 -17.383 1.00 59.03 84 TYR A CA 1
ATOM 679 C C . TYR A 1 84 ? 5.695 7.709 -18.469 1.00 59.03 84 TYR A C 1
ATOM 681 O O . TYR A 1 84 ? 5.180 8.687 -19.025 1.00 59.03 84 TYR A O 1
ATOM 689 N N . PRO A 1 85 ? 6.915 7.242 -18.782 1.00 59.28 85 PRO A N 1
ATOM 690 C CA . PRO A 1 85 ? 7.720 7.798 -19.857 1.00 59.28 85 PRO A CA 1
ATOM 691 C C . PRO A 1 85 ? 6.925 7.842 -21.168 1.00 59.28 85 PRO A C 1
ATOM 693 O O . PRO A 1 85 ? 6.129 6.944 -21.449 1.00 59.28 85 PRO A O 1
ATOM 696 N N . ASP A 1 86 ? 7.126 8.880 -21.980 1.00 61.19 86 ASP A N 1
ATOM 697 C CA . ASP A 1 86 ? 6.327 9.113 -23.194 1.00 61.19 86 ASP A CA 1
ATOM 698 C C . ASP A 1 86 ? 6.413 7.944 -24.194 1.00 61.19 86 ASP A C 1
ATOM 700 O O . ASP A 1 86 ? 5.433 7.609 -24.862 1.00 61.19 86 ASP A O 1
ATOM 704 N N . ASN A 1 87 ? 7.553 7.243 -24.232 1.00 55.41 87 ASN A N 1
ATOM 705 C CA . ASN A 1 87 ? 7.761 6.010 -25.005 1.00 55.41 87 ASN A CA 1
ATOM 706 C C . ASN A 1 87 ? 6.989 4.789 -24.457 1.00 55.41 87 ASN A C 1
ATOM 708 O O . ASN A 1 87 ? 7.014 3.719 -25.064 1.00 55.41 87 ASN A O 1
ATOM 712 N N . MET A 1 88 ? 6.292 4.915 -23.330 1.00 57.53 88 MET A N 1
ATOM 713 C CA . MET A 1 88 ? 5.421 3.882 -22.772 1.00 57.53 88 MET A CA 1
ATOM 714 C C . MET A 1 88 ? 3.926 4.213 -22.931 1.00 57.53 88 MET A C 1
ATOM 716 O O . MET A 1 88 ? 3.089 3.343 -22.685 1.00 57.53 88 MET A O 1
ATOM 720 N N . ARG A 1 89 ? 3.564 5.430 -23.380 1.00 57.81 89 ARG A N 1
ATOM 721 C CA . ARG A 1 89 ? 2.169 5.916 -23.376 1.00 57.81 89 ARG A CA 1
ATOM 722 C C . ARG A 1 89 ? 1.230 5.271 -24.393 1.00 57.81 89 ARG A C 1
ATOM 724 O O . ARG A 1 89 ? 0.021 5.407 -24.257 1.00 57.81 89 ARG A O 1
ATOM 731 N N . ILE A 1 90 ? 1.724 4.523 -25.378 1.00 50.47 90 ILE A N 1
ATOM 732 C CA . ILE A 1 90 ? 0.880 3.789 -26.331 1.00 50.47 90 ILE A CA 1
ATOM 733 C C . ILE A 1 90 ? 1.632 2.523 -26.783 1.00 50.47 90 ILE A C 1
ATOM 735 O O . ILE A 1 90 ? 2.789 2.632 -27.187 1.00 50.47 90 ILE A O 1
ATOM 739 N N . PRO A 1 91 ? 1.008 1.326 -26.844 1.00 46.53 91 PRO A N 1
ATOM 740 C CA . PRO A 1 91 ? 1.583 0.147 -27.502 1.00 46.53 91 PRO A CA 1
ATOM 741 C C . PRO A 1 91 ? 1.551 0.269 -29.042 1.00 46.53 91 PRO A C 1
ATOM 743 O O . PRO A 1 91 ? 1.302 -0.699 -29.754 1.00 46.53 91 PRO A O 1
ATOM 746 N N . ARG A 1 92 ? 1.767 1.472 -29.578 1.00 46.41 92 ARG A N 1
ATOM 747 C CA . ARG A 1 92 ? 2.002 1.723 -31.000 1.00 46.41 92 ARG A CA 1
ATOM 748 C C . ARG A 1 92 ? 3.470 2.094 -31.121 1.00 46.41 92 ARG A C 1
ATOM 750 O O . ARG A 1 92 ? 3.808 3.258 -30.958 1.00 46.41 92 ARG A O 1
ATOM 757 N N . PHE A 1 93 ? 4.344 1.121 -31.361 1.00 54.62 93 PHE A N 1
ATOM 758 C CA . PHE A 1 93 ? 5.743 1.426 -31.655 1.00 54.62 93 PHE A CA 1
ATOM 759 C C . PHE A 1 93 ? 6.088 1.105 -33.105 1.00 54.62 93 PHE A C 1
ATOM 761 O O . PHE A 1 93 ? 6.050 -0.044 -33.529 1.00 54.62 93 PHE A O 1
ATOM 768 N N . GLN A 1 94 ? 6.419 2.176 -33.831 1.00 50.06 94 GLN A N 1
ATOM 769 C CA . GLN A 1 94 ? 6.972 2.234 -35.189 1.00 50.06 94 GLN A CA 1
ATOM 770 C C . GLN A 1 94 ? 8.426 2.765 -35.149 1.00 50.06 94 GLN A C 1
ATOM 772 O O . GLN A 1 94 ? 8.822 3.556 -35.998 1.00 50.06 94 GLN A O 1
ATOM 777 N N . GLY A 1 95 ? 9.207 2.413 -34.122 1.00 57.06 95 GLY A N 1
ATOM 778 C CA . GLY A 1 95 ? 10.609 2.836 -33.985 1.00 57.06 95 GLY A CA 1
ATOM 779 C C . GLY A 1 95 ? 11.581 1.683 -34.232 1.00 57.06 95 GLY A C 1
ATOM 780 O O . GLY A 1 95 ? 11.266 0.544 -33.894 1.00 57.06 95 GLY A O 1
ATOM 781 N N . THR A 1 96 ? 12.754 1.975 -34.799 1.00 62.47 96 THR A N 1
ATOM 782 C CA . THR A 1 96 ? 13.826 0.990 -35.004 1.00 62.47 96 THR A CA 1
ATOM 783 C C . THR A 1 96 ? 14.411 0.569 -33.660 1.00 62.47 96 THR A C 1
ATOM 785 O O . THR A 1 96 ? 14.839 1.414 -32.876 1.00 62.47 96 THR A O 1
ATOM 788 N N . LEU A 1 97 ? 14.420 -0.733 -33.396 1.00 74.00 97 LEU A N 1
ATOM 789 C CA . LEU A 1 97 ? 14.982 -1.304 -32.180 1.00 74.00 97 LEU A CA 1
ATOM 790 C C . LEU A 1 97 ? 16.507 -1.406 -32.322 1.00 74.00 97 LEU A C 1
ATOM 792 O O . LEU A 1 97 ? 17.009 -2.083 -33.219 1.00 74.00 97 LEU A O 1
ATOM 796 N N . THR A 1 98 ? 17.242 -0.690 -31.472 1.00 80.69 98 THR A N 1
ATOM 797 C CA . THR A 1 98 ? 18.714 -0.664 -31.440 1.00 80.69 98 THR A CA 1
ATOM 798 C C . THR A 1 98 ? 19.240 -0.877 -30.020 1.00 80.69 98 THR A C 1
ATOM 800 O O . THR A 1 98 ? 18.554 -0.570 -29.042 1.00 80.69 98 THR A O 1
ATOM 803 N N . GLU A 1 99 ? 20.491 -1.322 -29.876 1.00 81.88 99 GLU A N 1
ATOM 804 C CA . GLU A 1 99 ? 21.137 -1.443 -28.556 1.00 81.88 99 GLU A CA 1
ATOM 805 C C . GLU A 1 99 ? 21.220 -0.098 -27.806 1.00 81.88 99 GLU A C 1
ATOM 807 O O . GLU A 1 99 ? 21.111 -0.057 -26.581 1.00 81.88 99 GLU A O 1
ATOM 812 N N . GLU A 1 100 ? 21.324 1.025 -28.523 1.00 82.06 100 GLU A N 1
ATOM 813 C CA . GLU A 1 100 ? 21.256 2.366 -27.926 1.00 82.06 100 GLU A CA 1
ATOM 814 C C . GLU A 1 100 ? 19.870 2.651 -27.332 1.00 82.06 100 GLU A C 1
ATOM 816 O O . GLU A 1 100 ? 19.767 3.114 -26.194 1.00 82.06 100 GLU A O 1
ATOM 821 N N . THR A 1 101 ? 18.794 2.309 -28.053 1.00 81.06 101 THR A N 1
ATOM 822 C CA . THR A 1 101 ? 17.426 2.441 -27.525 1.00 81.06 101 THR A CA 1
ATOM 823 C C . THR A 1 101 ? 17.162 1.487 -26.360 1.00 81.06 101 THR A C 1
ATOM 825 O O . THR A 1 101 ? 16.503 1.876 -25.402 1.00 81.06 101 THR A O 1
ATOM 828 N N . LYS A 1 102 ? 17.746 0.284 -26.371 1.00 83.94 102 LYS A N 1
ATOM 829 C CA . LYS A 1 102 ? 17.672 -0.677 -25.261 1.00 83.94 102 LYS A CA 1
ATOM 830 C C . LYS A 1 102 ? 18.319 -0.152 -23.998 1.00 83.94 102 LYS A C 1
ATOM 832 O O . LYS A 1 102 ? 17.724 -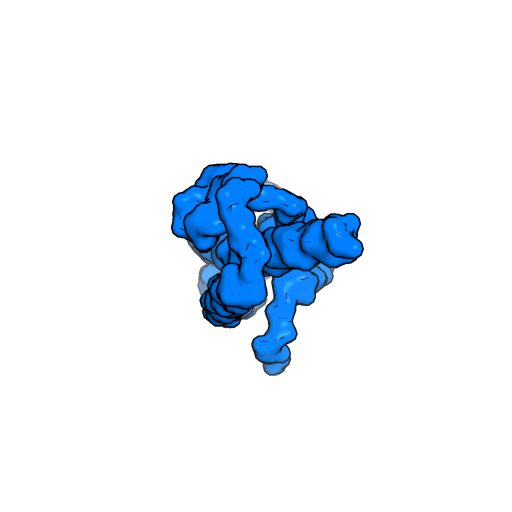0.233 -22.926 1.00 83.94 102 LYS A O 1
ATOM 837 N N . LYS A 1 103 ? 19.517 0.420 -24.130 1.00 86.00 103 LYS A N 1
ATOM 838 C CA . LYS A 1 103 ? 20.218 1.061 -23.019 1.00 86.00 103 LYS A CA 1
ATOM 839 C C . LYS A 1 103 ? 19.420 2.246 -22.478 1.00 86.00 103 LYS A C 1
ATOM 841 O O . LYS A 1 103 ? 19.207 2.319 -21.275 1.00 86.00 103 LYS A O 1
ATOM 846 N N . SER A 1 104 ? 18.913 3.113 -23.356 1.00 84.88 104 SER A N 1
ATOM 847 C CA . SER A 1 104 ? 18.075 4.246 -22.948 1.00 84.88 104 SER A CA 1
ATOM 848 C C . SER A 1 104 ? 16.803 3.801 -22.219 1.00 84.88 104 SER A C 1
ATOM 850 O O . SER A 1 104 ? 16.440 4.391 -21.205 1.00 84.88 104 SER A O 1
ATOM 852 N N . ASP A 1 105 ? 16.129 2.758 -22.708 1.00 83.56 105 ASP A N 1
ATOM 853 C CA . ASP A 1 105 ? 14.939 2.197 -22.064 1.00 83.56 105 ASP A CA 1
ATOM 854 C C . ASP A 1 105 ? 15.279 1.587 -20.693 1.00 83.56 105 ASP A C 1
ATOM 856 O O . ASP A 1 105 ? 14.505 1.722 -19.745 1.00 83.56 105 ASP A O 1
ATOM 860 N N . ALA A 1 106 ? 16.435 0.926 -20.572 1.00 86.75 106 ALA A N 1
ATOM 861 C CA . ALA A 1 106 ? 16.910 0.351 -19.316 1.00 86.75 106 ALA A CA 1
ATOM 862 C C . ALA A 1 106 ? 17.230 1.433 -18.274 1.00 86.75 106 ALA A C 1
ATOM 864 O O . ALA A 1 106 ? 16.860 1.284 -17.106 1.00 86.75 106 ALA A O 1
ATOM 865 N N . ASP A 1 107 ? 17.879 2.521 -18.692 1.00 87.06 107 ASP A N 1
ATOM 866 C CA . ASP A 1 107 ? 18.192 3.668 -17.836 1.00 87.06 107 ASP A CA 1
ATOM 867 C C . ASP A 1 107 ? 16.903 4.336 -17.330 1.00 87.06 107 ASP A C 1
ATOM 869 O O . ASP A 1 107 ? 16.764 4.614 -16.135 1.00 87.06 107 ASP A O 1
ATOM 873 N N . GLU A 1 108 ? 15.915 4.510 -18.210 1.00 85.06 108 GLU A N 1
ATOM 874 C CA . GLU A 1 108 ? 14.613 5.079 -17.861 1.00 85.06 108 GLU A CA 1
ATOM 875 C C . GLU A 1 108 ? 13.850 4.205 -16.856 1.00 85.06 108 GLU A C 1
ATOM 877 O O . GLU A 1 108 ? 13.390 4.688 -15.818 1.00 85.06 108 GLU A O 1
ATOM 882 N N . VAL A 1 109 ? 13.765 2.897 -17.116 1.00 85.69 109 VAL A N 1
ATOM 883 C CA . VAL A 1 109 ? 13.148 1.929 -16.197 1.00 85.69 109 VAL A CA 1
ATOM 884 C C . VAL A 1 109 ? 13.850 1.960 -14.843 1.00 85.69 109 VAL A C 1
ATOM 886 O O . VAL A 1 109 ? 13.182 2.014 -13.812 1.00 85.69 109 VAL A O 1
ATOM 889 N N . SER A 1 110 ? 15.184 1.978 -14.831 1.00 87.62 110 SER A N 1
ATOM 890 C CA . SER A 1 110 ? 15.975 2.022 -13.597 1.00 87.62 110 SER A CA 1
ATOM 891 C C . SER A 1 110 ? 15.694 3.289 -12.790 1.00 87.62 110 SER A C 1
ATOM 893 O O . SER A 1 110 ? 15.537 3.220 -11.570 1.00 87.62 110 SER A O 1
ATOM 895 N N . ARG A 1 111 ? 15.550 4.438 -13.460 1.00 88.56 111 ARG A N 1
ATOM 896 C CA . ARG A 1 111 ? 15.184 5.711 -12.827 1.00 88.56 111 ARG A CA 1
ATOM 897 C C . ARG A 1 111 ? 13.798 5.655 -12.189 1.00 88.56 111 ARG A C 1
ATOM 899 O O . ARG A 1 111 ? 13.656 6.047 -11.031 1.00 88.56 111 ARG A O 1
ATOM 906 N N . VAL A 1 112 ? 12.791 5.161 -12.912 1.00 86.06 112 VAL A N 1
ATOM 907 C CA . VAL A 1 112 ? 11.419 5.043 -12.385 1.00 86.06 112 VAL A CA 1
ATOM 908 C C . VAL A 1 112 ? 11.375 4.079 -11.200 1.00 86.06 112 VAL A C 1
ATOM 910 O O . VAL A 1 112 ? 10.732 4.379 -10.192 1.00 86.06 112 VAL A O 1
ATOM 913 N N . VAL A 1 113 ? 12.086 2.952 -11.285 1.00 88.81 113 VAL A N 1
ATOM 914 C CA . VAL A 1 113 ? 12.196 1.985 -10.186 1.00 88.81 113 VAL A CA 1
ATOM 915 C C . VAL A 1 113 ? 12.807 2.647 -8.952 1.00 88.81 113 VAL A C 1
ATOM 917 O O . VAL A 1 113 ? 12.165 2.664 -7.906 1.00 88.81 113 VAL A O 1
ATOM 920 N N . ALA A 1 114 ? 13.976 3.279 -9.085 1.00 89.88 114 ALA A N 1
ATOM 921 C CA . ALA A 1 114 ? 14.665 3.916 -7.963 1.00 89.88 114 ALA A CA 1
ATOM 922 C C . ALA A 1 114 ? 13.823 5.022 -7.300 1.00 89.88 114 ALA A C 1
ATOM 924 O O . ALA A 1 114 ? 13.774 5.126 -6.074 1.00 89.88 114 ALA A O 1
ATOM 925 N N . GLN A 1 115 ? 13.120 5.836 -8.095 1.00 90.88 115 GLN A N 1
ATOM 926 C CA . GLN A 1 115 ? 12.240 6.885 -7.572 1.00 90.88 115 GLN A CA 1
ATOM 927 C C . GLN A 1 115 ? 11.067 6.319 -6.764 1.00 90.88 115 GLN A C 1
ATOM 929 O O . GLN A 1 115 ? 10.745 6.849 -5.700 1.00 90.88 115 GLN A O 1
ATOM 934 N N . ASN A 1 116 ? 10.416 5.261 -7.252 1.00 89.88 116 ASN A N 1
ATOM 935 C CA . ASN A 1 116 ? 9.281 4.657 -6.554 1.00 89.88 116 ASN A CA 1
ATOM 936 C C . ASN A 1 116 ? 9.730 3.835 -5.338 1.00 89.88 116 ASN A C 1
ATOM 938 O O . ASN A 1 116 ? 9.066 3.888 -4.307 1.00 89.88 116 ASN A O 1
ATOM 942 N N . GLU A 1 117 ? 10.883 3.163 -5.394 1.00 92.25 117 GLU A N 1
ATOM 943 C CA . GLU A 1 117 ? 11.479 2.494 -4.229 1.00 92.25 117 GLU A CA 1
ATOM 944 C C . GLU A 1 117 ? 11.790 3.504 -3.112 1.00 92.25 117 GLU A C 1
ATOM 946 O O . GLU A 1 117 ? 11.421 3.281 -1.958 1.00 92.25 117 GLU A O 1
ATOM 951 N N . ALA A 1 118 ? 12.358 4.668 -3.446 1.00 91.62 118 ALA A N 1
ATOM 952 C CA . ALA A 1 118 ? 12.591 5.739 -2.475 1.00 91.62 118 ALA A CA 1
ATOM 953 C C . ALA A 1 118 ? 11.284 6.285 -1.862 1.00 91.62 118 ALA A C 1
ATOM 955 O O . ALA A 1 118 ? 11.214 6.521 -0.653 1.00 91.62 118 ALA A O 1
ATOM 956 N N . LYS A 1 119 ? 10.223 6.448 -2.668 1.00 91.94 119 LYS A N 1
ATOM 957 C CA . LYS A 1 119 ? 8.891 6.840 -2.170 1.00 91.94 119 LYS A CA 1
ATOM 958 C C . LYS A 1 119 ? 8.316 5.797 -1.213 1.00 91.94 119 LYS A C 1
ATOM 960 O O . LYS A 1 119 ? 7.831 6.169 -0.145 1.00 91.94 119 LYS A O 1
ATOM 965 N N . ILE A 1 120 ? 8.418 4.510 -1.555 1.00 93.12 120 ILE A N 1
ATOM 966 C CA . ILE A 1 120 ? 7.951 3.399 -0.712 1.00 93.12 120 ILE A CA 1
ATOM 967 C C . ILE A 1 120 ? 8.606 3.450 0.667 1.00 93.12 120 ILE A C 1
ATOM 969 O O . ILE A 1 120 ? 7.909 3.277 1.664 1.00 93.12 120 ILE A O 1
ATOM 973 N N . VAL A 1 121 ? 9.909 3.738 0.752 1.00 92.06 121 VAL A N 1
ATOM 974 C CA . VAL A 1 121 ? 10.603 3.870 2.045 1.00 92.06 121 VAL A CA 1
ATOM 975 C C . VAL A 1 121 ? 9.943 4.946 2.915 1.00 92.06 121 VAL A C 1
ATOM 977 O O . VAL A 1 121 ? 9.560 4.662 4.052 1.00 92.06 121 VAL A O 1
ATOM 980 N N . GLY A 1 122 ? 9.720 6.147 2.371 1.00 91.69 122 GLY A N 1
ATOM 981 C CA . GLY A 1 122 ? 9.077 7.242 3.107 1.00 91.69 122 GLY A CA 1
ATOM 982 C C . GLY A 1 122 ? 7.624 6.941 3.501 1.00 91.69 122 GLY A C 1
ATOM 983 O O . GLY A 1 122 ? 7.209 7.208 4.635 1.00 91.69 122 GLY A O 1
ATOM 984 N N . ILE A 1 123 ? 6.853 6.336 2.594 1.00 93.38 123 ILE A N 1
ATOM 985 C CA . ILE A 1 123 ? 5.468 5.913 2.848 1.00 93.38 123 ILE A CA 1
ATOM 986 C C . ILE A 1 123 ? 5.427 4.876 3.976 1.00 93.38 123 ILE A C 1
ATOM 988 O O . ILE A 1 123 ? 4.675 5.036 4.941 1.00 93.38 123 ILE A O 1
ATOM 992 N N . ARG A 1 124 ? 6.281 3.852 3.902 1.00 91.12 124 ARG A N 1
ATOM 993 C CA . ARG A 1 124 ? 6.400 2.782 4.898 1.00 91.12 124 ARG A CA 1
ATOM 994 C C . ARG A 1 124 ? 6.697 3.335 6.286 1.00 91.12 124 ARG A C 1
ATOM 996 O O . ARG A 1 124 ? 6.031 2.962 7.252 1.00 91.12 124 ARG A O 1
ATOM 1003 N N . GLU A 1 125 ? 7.666 4.235 6.407 1.00 90.50 125 GLU A N 1
ATOM 1004 C CA . GLU A 1 125 ? 8.019 4.850 7.690 1.00 90.50 125 GLU A CA 1
ATOM 1005 C C . GLU A 1 125 ? 6.856 5.638 8.301 1.00 90.50 125 GLU A C 1
ATOM 1007 O O . GLU A 1 125 ? 6.573 5.509 9.500 1.00 90.50 125 GLU A O 1
ATOM 1012 N N . ASN A 1 126 ? 6.161 6.440 7.490 1.00 90.69 126 ASN A N 1
ATOM 1013 C CA . ASN A 1 126 ? 4.995 7.208 7.926 1.00 90.69 126 ASN A CA 1
ATOM 1014 C C . ASN A 1 126 ? 3.846 6.28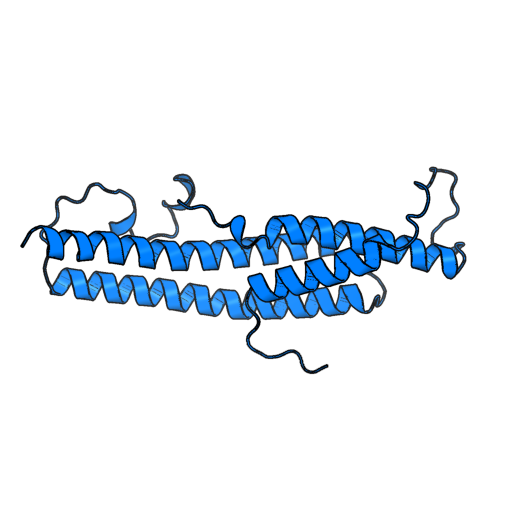5 8.349 1.00 90.69 126 ASN A C 1
ATOM 1016 O O . ASN A 1 126 ? 3.281 6.460 9.435 1.00 90.69 126 ASN A O 1
ATOM 1020 N N . PHE A 1 127 ? 3.567 5.255 7.549 1.00 90.50 127 PHE A N 1
ATOM 1021 C CA . PHE A 1 127 ? 2.532 4.267 7.822 1.00 90.50 127 PHE A CA 1
ATOM 1022 C C . PHE A 1 127 ? 2.784 3.542 9.149 1.00 90.50 127 PHE A C 1
ATOM 1024 O O . PHE A 1 127 ? 1.927 3.531 10.037 1.00 90.50 127 PHE A O 1
ATOM 1031 N N . LEU A 1 128 ? 3.989 2.995 9.342 1.00 88.31 128 LEU A N 1
ATOM 1032 C CA . LEU A 1 128 ? 4.350 2.259 10.558 1.00 88.31 128 LEU A CA 1
ATOM 1033 C C . LEU A 1 128 ? 4.326 3.148 11.807 1.00 88.31 128 LEU A C 1
ATOM 1035 O O . LEU A 1 128 ? 3.894 2.705 12.878 1.00 88.31 128 LEU A O 1
ATOM 1039 N N . ARG A 1 129 ? 4.773 4.403 11.693 1.00 86.88 129 ARG A N 1
ATOM 1040 C CA . ARG A 1 129 ? 4.745 5.378 12.793 1.00 86.88 129 ARG A CA 1
ATOM 1041 C C . ARG A 1 129 ? 3.317 5.651 13.247 1.00 86.88 129 ARG A C 1
ATOM 1043 O O . ARG A 1 129 ? 3.032 5.591 14.442 1.00 86.88 129 ARG A O 1
ATOM 1050 N N . MET A 1 130 ? 2.421 5.901 12.302 1.00 85.81 130 MET A N 1
ATOM 1051 C CA . MET A 1 130 ? 1.013 6.156 12.580 1.00 85.81 130 MET A CA 1
ATOM 1052 C C . MET A 1 130 ? 0.315 4.901 13.127 1.00 85.81 130 MET A C 1
ATOM 1054 O O . MET A 1 130 ? -0.346 4.990 14.162 1.00 85.81 130 MET A O 1
ATOM 1058 N N . MET A 1 131 ? 0.535 3.716 12.548 1.00 84.81 131 MET A N 1
ATOM 1059 C CA . MET A 1 131 ? -0.033 2.466 13.074 1.00 84.81 131 MET A CA 1
ATOM 1060 C C . MET A 1 131 ? 0.422 2.168 1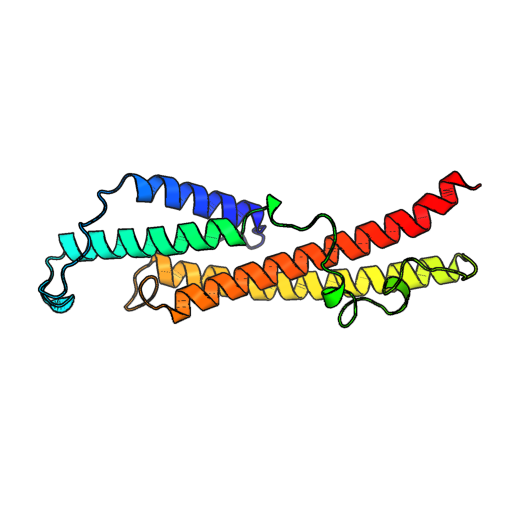4.506 1.00 84.81 131 MET A C 1
ATOM 1062 O O . MET A 1 131 ? -0.354 1.656 15.314 1.00 84.81 131 MET A O 1
ATOM 1066 N N . ARG A 1 132 ? 1.650 2.550 14.876 1.00 84.00 132 ARG A N 1
ATOM 1067 C CA . ARG A 1 132 ? 2.129 2.449 16.261 1.00 84.00 132 ARG A CA 1
ATOM 1068 C C . ARG A 1 132 ? 1.324 3.342 17.208 1.00 84.00 132 ARG A C 1
ATOM 1070 O O . ARG A 1 132 ? 0.956 2.884 18.286 1.00 84.00 132 ARG A O 1
ATOM 1077 N N . VAL A 1 133 ? 1.023 4.579 16.811 1.00 80.12 133 VAL A N 1
ATOM 1078 C CA . VAL A 1 133 ? 0.163 5.494 17.587 1.00 80.12 133 VAL A CA 1
ATOM 1079 C C . VAL A 1 133 ? -1.259 4.941 17.696 1.00 80.12 133 VAL A C 1
ATOM 1081 O O . VAL A 1 133 ? -1.872 5.018 18.765 1.00 80.12 133 VAL A O 1
ATOM 1084 N N . VAL A 1 134 ? -1.761 4.325 16.621 1.00 79.50 134 VAL A N 1
ATOM 1085 C CA . VAL A 1 134 ? -3.058 3.644 16.610 1.00 79.50 134 VAL A CA 1
ATOM 1086 C C . VAL A 1 134 ? -3.118 2.521 17.638 1.00 79.50 134 VAL A C 1
ATOM 1088 O O . VAL A 1 134 ? -3.952 2.551 18.542 1.00 79.50 134 VAL A O 1
ATOM 1091 N N . ILE A 1 135 ? -2.184 1.578 17.557 1.00 77.56 135 ILE A N 1
ATOM 1092 C CA . ILE A 1 135 ? -2.152 0.394 18.421 1.00 77.56 135 ILE A CA 1
ATOM 1093 C C . ILE A 1 135 ? -1.887 0.767 19.887 1.00 77.56 135 ILE A C 1
ATOM 1095 O O . ILE A 1 135 ? -2.463 0.164 20.789 1.00 77.56 135 ILE A O 1
ATOM 1099 N N . GLN A 1 136 ? -1.047 1.773 20.152 1.00 75.69 136 GLN A N 1
ATOM 1100 C CA . GLN A 1 136 ? -0.712 2.193 21.519 1.00 75.69 136 GLN A CA 1
ATOM 1101 C C . GLN A 1 136 ? -1.822 2.999 22.211 1.00 75.69 136 GLN A C 1
ATOM 1103 O O . GLN A 1 136 ? -1.693 3.306 23.396 1.00 75.69 136 GLN A O 1
ATOM 1108 N N . GLY A 1 137 ? -2.898 3.365 21.505 1.00 63.28 137 GLY A N 1
ATOM 1109 C CA . GLY A 1 137 ? -4.077 3.994 22.105 1.00 63.28 137 GLY A CA 1
ATOM 1110 C C . GLY A 1 137 ? -3.807 5.333 22.804 1.00 63.28 137 GLY A C 1
ATOM 1111 O O . GLY A 1 137 ? -4.587 5.735 23.672 1.00 63.28 137 GLY A O 1
ATOM 1112 N N . LYS A 1 138 ? -2.711 6.030 22.464 1.00 55.88 138 LYS A N 1
ATOM 1113 C CA . LYS A 1 138 ? -2.386 7.340 23.042 1.00 55.88 138 LYS A CA 1
ATOM 1114 C C . LYS A 1 138 ? -3.344 8.399 22.484 1.00 55.88 138 LYS A C 1
ATOM 1116 O O . LYS A 1 138 ? -3.207 8.856 21.357 1.00 55.88 138 LYS A O 1
ATOM 1121 N N . LYS A 1 139 ? -4.309 8.776 23.327 1.00 47.34 139 LYS A N 1
ATOM 1122 C CA . LYS A 1 139 ? -5.266 9.895 23.237 1.00 47.34 139 LYS A CA 1
ATOM 1123 C C . LYS A 1 139 ? -6.234 9.955 22.039 1.00 47.34 139 LYS A C 1
ATOM 1125 O O . LYS A 1 139 ? -7.395 10.205 22.315 1.00 47.34 139 LYS A O 1
ATOM 1130 N N . TYR A 1 140 ? -5.863 9.693 20.787 1.00 51.09 140 TYR A N 1
ATOM 1131 C CA . TYR A 1 140 ? -6.784 9.774 19.633 1.00 51.09 140 TYR A CA 1
ATOM 1132 C C . TYR A 1 140 ? -6.198 9.076 18.409 1.00 51.09 140 TYR A C 1
ATOM 1134 O O . TYR A 1 140 ? -5.268 9.617 17.820 1.00 51.09 140 TYR A O 1
ATOM 1142 N N . SER A 1 141 ? -6.714 7.927 17.966 1.00 58.50 141 SER A N 1
ATOM 1143 C CA . SER A 1 141 ? -6.113 7.335 16.760 1.00 58.50 141 SER A CA 1
ATOM 1144 C C . SER A 1 141 ? -7.022 6.445 15.915 1.00 58.50 141 SER A C 1
ATOM 1146 O O . SER A 1 141 ? -7.240 6.797 14.769 1.00 58.50 141 SER A O 1
ATOM 1148 N N . ALA A 1 142 ? -7.637 5.373 16.423 1.00 57.38 142 ALA A N 1
ATOM 1149 C CA . ALA A 1 142 ? -8.551 4.570 15.583 1.00 57.38 142 ALA A CA 1
ATOM 1150 C C . ALA A 1 142 ? -9.936 5.219 15.372 1.00 57.38 142 ALA A C 1
ATOM 1152 O O . ALA A 1 142 ? -10.588 4.986 14.362 1.00 57.38 142 ALA A O 1
ATOM 1153 N N . ASN A 1 143 ? -10.386 6.045 16.323 1.00 61.62 143 ASN A N 1
ATOM 1154 C CA . ASN A 1 143 ? -11.698 6.704 16.267 1.00 61.62 143 ASN A CA 1
ATOM 1155 C C . ASN A 1 143 ? -11.653 8.024 15.482 1.00 61.62 143 ASN A C 1
ATOM 1157 O O . ASN A 1 143 ? -12.691 8.650 15.288 1.00 61.62 143 ASN A O 1
ATOM 1161 N N . ASN A 1 144 ? -10.455 8.501 15.123 1.00 73.94 144 ASN A N 1
ATOM 1162 C CA . ASN A 1 144 ? -10.304 9.737 14.373 1.00 73.94 144 ASN A CA 1
ATOM 1163 C C . ASN A 1 144 ? -10.397 9.399 12.877 1.00 73.94 144 ASN A C 1
ATOM 1165 O O . ASN A 1 144 ? -9.468 8.777 12.356 1.00 73.94 144 ASN A O 1
ATOM 1169 N N . PRO A 1 145 ? -11.467 9.813 12.176 1.00 72.12 145 PRO A N 1
ATOM 1170 C CA . PRO A 1 145 ? -11.634 9.502 10.760 1.00 72.12 145 PRO A CA 1
ATOM 1171 C C . PRO A 1 145 ? -10.477 10.029 9.901 1.00 72.12 145 PRO A C 1
ATOM 1173 O O . PRO A 1 145 ? -10.139 9.400 8.906 1.00 72.12 145 PRO A O 1
ATOM 1176 N N . ALA A 1 146 ? -9.806 11.112 10.310 1.00 79.38 146 ALA A N 1
ATOM 1177 C CA . ALA A 1 146 ? -8.639 11.629 9.599 1.00 79.38 146 ALA A CA 1
ATOM 1178 C C . ALA A 1 146 ? -7.430 10.682 9.672 1.00 79.38 146 ALA A C 1
ATOM 1180 O O . ALA A 1 146 ? -6.675 10.578 8.712 1.00 79.38 146 ALA A O 1
ATOM 1181 N N . VAL A 1 147 ? -7.249 9.969 10.790 1.00 79.69 147 VAL A N 1
ATOM 1182 C CA . VAL A 1 147 ? -6.169 8.978 10.938 1.00 79.69 147 VAL A CA 1
ATOM 1183 C C . VAL A 1 147 ? -6.473 7.733 10.114 1.00 79.69 147 VAL A C 1
ATOM 1185 O O . VAL A 1 147 ? -5.566 7.183 9.500 1.00 79.69 147 VAL A O 1
ATOM 1188 N N . VAL A 1 148 ? -7.742 7.311 10.078 1.00 78.88 148 VAL A N 1
ATOM 1189 C CA . VAL A 1 148 ? -8.190 6.203 9.221 1.00 78.88 148 VAL A CA 1
ATOM 1190 C C . VAL A 1 148 ? -7.929 6.538 7.756 1.00 78.88 148 VAL A C 1
ATOM 1192 O O . VAL A 1 148 ? -7.237 5.781 7.085 1.00 78.88 148 VAL A O 1
ATOM 1195 N N . LEU A 1 149 ? -8.395 7.704 7.300 1.00 83.25 149 LEU A N 1
ATOM 1196 C CA . LEU A 1 149 ? -8.221 8.149 5.921 1.00 83.25 149 LEU A CA 1
ATOM 1197 C C . LEU A 1 149 ? -6.742 8.271 5.544 1.00 83.25 149 LEU A C 1
ATOM 1199 O O . LEU A 1 149 ? -6.328 7.752 4.517 1.00 83.25 149 LEU A O 1
ATOM 1203 N N . LEU A 1 150 ? -5.923 8.892 6.399 1.00 87.12 150 LEU A N 1
ATOM 1204 C CA . LEU A 1 150 ? -4.486 9.014 6.151 1.00 87.12 150 LEU A CA 1
ATOM 1205 C C . LEU A 1 150 ? -3.801 7.644 6.042 1.00 87.12 150 LEU A C 1
ATOM 1207 O O . LEU A 1 150 ? -2.884 7.475 5.241 1.00 87.12 150 LEU A O 1
ATOM 1211 N N . ALA A 1 151 ? -4.231 6.667 6.842 1.00 86.12 151 ALA A N 1
ATOM 1212 C CA . ALA A 1 151 ? -3.682 5.321 6.783 1.00 86.12 151 ALA A CA 1
ATOM 1213 C C . ALA A 1 151 ? -4.010 4.604 5.482 1.00 86.12 151 ALA A C 1
ATOM 1215 O O . ALA A 1 151 ? -3.150 3.914 4.936 1.00 86.12 151 ALA A O 1
ATOM 1216 N N . GLU A 1 152 ? -5.232 4.784 4.995 1.00 87.31 152 GLU A N 1
ATOM 1217 C CA . GLU A 1 152 ? -5.654 4.266 3.702 1.00 87.31 152 GLU A CA 1
ATOM 1218 C C . GLU A 1 152 ? -4.891 4.934 2.570 1.00 87.31 152 GLU A C 1
ATOM 1220 O O . GLU A 1 152 ? -4.292 4.220 1.780 1.00 87.31 152 GLU A O 1
ATOM 1225 N N . THR A 1 153 ? -4.798 6.266 2.555 1.00 89.12 153 THR A N 1
ATOM 1226 C CA . THR A 1 153 ? -4.046 6.998 1.526 1.00 89.12 153 THR A CA 1
ATOM 1227 C C . THR A 1 153 ? -2.592 6.539 1.463 1.00 89.12 153 THR A C 1
ATOM 1229 O O . THR A 1 153 ? -2.091 6.231 0.392 1.00 89.12 153 THR A O 1
ATOM 1232 N N . LEU A 1 154 ? -1.917 6.386 2.608 1.00 91.19 154 LEU A N 1
ATOM 1233 C CA . LEU A 1 154 ? -0.547 5.863 2.623 1.00 91.19 154 LEU A CA 1
ATOM 1234 C C . LEU A 1 154 ? -0.460 4.423 2.089 1.00 91.19 154 LEU A C 1
ATOM 1236 O O . LEU A 1 154 ? 0.523 4.062 1.448 1.00 91.19 154 LEU A O 1
ATOM 1240 N N . ALA A 1 155 ? -1.456 3.580 2.362 1.00 88.12 155 ALA A N 1
ATOM 1241 C CA . ALA A 1 155 ? -1.498 2.219 1.835 1.00 88.12 155 ALA A CA 1
ATOM 1242 C C . ALA A 1 155 ? -1.797 2.182 0.321 1.00 88.12 155 ALA A C 1
ATOM 1244 O O . ALA A 1 155 ? -1.225 1.348 -0.389 1.00 88.12 155 ALA A O 1
ATOM 1245 N N . GLU A 1 156 ? -2.643 3.086 -0.173 1.00 87.69 156 GLU A N 1
ATOM 1246 C CA . GLU A 1 156 ? -2.936 3.283 -1.598 1.00 87.69 156 GLU A CA 1
ATOM 1247 C C . GLU A 1 156 ? -1.687 3.773 -2.338 1.00 87.69 156 GLU A C 1
ATOM 1249 O O . GLU A 1 156 ? -1.272 3.134 -3.302 1.00 87.69 156 GLU A O 1
ATOM 1254 N N . ASP A 1 157 ? -1.022 4.813 -1.827 1.00 89.62 157 ASP A N 1
ATOM 1255 C CA . ASP A 1 157 ? 0.208 5.373 -2.400 1.00 89.62 157 ASP A CA 1
ATOM 1256 C C . ASP A 1 157 ? 1.333 4.329 -2.462 1.00 89.62 157 ASP A C 1
ATOM 1258 O O . ASP A 1 157 ? 2.091 4.265 -3.436 1.00 89.62 157 ASP A O 1
ATOM 1262 N N . TRP A 1 158 ? 1.456 3.486 -1.425 1.00 91.19 158 TRP A N 1
ATOM 1263 C CA . TRP A 1 158 ? 2.407 2.371 -1.435 1.00 91.19 158 TRP A CA 1
ATOM 1264 C C . TRP A 1 158 ? 2.073 1.418 -2.583 1.00 91.19 158 TRP A C 1
ATOM 1266 O O . TRP A 1 158 ? 2.940 1.098 -3.400 1.00 91.19 158 TRP A O 1
ATOM 1276 N N . THR A 1 159 ? 0.813 0.989 -2.662 1.00 86.88 159 THR A N 1
ATOM 1277 C CA . THR A 1 159 ? 0.339 0.068 -3.701 1.00 86.88 159 THR A CA 1
ATOM 1278 C C . THR A 1 159 ? 0.613 0.643 -5.091 1.00 86.88 159 THR A C 1
ATOM 1280 O O . THR A 1 159 ? 1.209 -0.040 -5.917 1.00 86.88 159 THR A O 1
ATOM 1283 N N . GLU A 1 160 ? 0.325 1.923 -5.318 1.00 86.19 160 GLU A N 1
ATOM 1284 C CA . GLU A 1 160 ? 0.598 2.610 -6.582 1.00 86.19 160 GLU A CA 1
ATOM 1285 C C . GLU A 1 160 ? 2.091 2.614 -6.955 1.00 86.19 160 GLU A C 1
ATOM 1287 O O . GLU A 1 160 ? 2.449 2.396 -8.115 1.00 86.19 160 GLU A O 1
ATOM 1292 N N . CYS A 1 161 ? 2.987 2.832 -5.989 1.00 88.81 161 CYS A N 1
ATOM 1293 C CA . CYS A 1 161 ? 4.426 2.771 -6.247 1.00 88.81 161 CYS A CA 1
ATOM 1294 C C . CYS A 1 161 ? 4.873 1.356 -6.658 1.00 88.81 161 CYS A C 1
ATOM 1296 O O . CYS A 1 161 ? 5.663 1.214 -7.595 1.00 88.81 161 CYS A O 1
ATOM 1298 N N . GLU A 1 162 ? 4.362 0.313 -5.992 1.00 88.75 162 GLU A N 1
ATOM 1299 C CA . GLU A 1 162 ? 4.637 -1.088 -6.354 1.00 88.75 162 GLU A CA 1
ATOM 1300 C C . GLU A 1 162 ? 4.082 -1.431 -7.749 1.00 88.75 162 GLU A C 1
ATOM 1302 O O . GLU A 1 162 ? 4.785 -2.050 -8.551 1.00 88.75 162 GLU A O 1
ATOM 1307 N N . GLU A 1 163 ? 2.870 -0.971 -8.080 1.00 83.56 163 GLU A N 1
ATOM 1308 C CA . GLU A 1 163 ? 2.262 -1.130 -9.411 1.00 83.56 163 GLU A CA 1
ATOM 1309 C C . GLU A 1 163 ? 3.131 -0.516 -10.510 1.00 83.56 163 GLU A C 1
ATOM 1311 O O . GLU A 1 163 ? 3.402 -1.166 -11.524 1.00 83.56 163 GLU A O 1
ATOM 1316 N N . LYS A 1 164 ? 3.604 0.721 -10.302 1.00 82.88 164 LYS A N 1
ATOM 1317 C CA . LYS A 1 164 ? 4.464 1.428 -11.262 1.00 82.88 164 LYS A CA 1
ATOM 1318 C C . LYS A 1 164 ? 5.749 0.654 -11.529 1.00 82.88 164 LYS A C 1
ATOM 1320 O O . LYS A 1 164 ? 6.119 0.484 -12.692 1.00 82.88 164 LYS A O 1
ATOM 1325 N N . ILE A 1 165 ? 6.401 0.157 -10.475 1.00 87.12 165 ILE A N 1
ATOM 1326 C CA . ILE A 1 165 ? 7.632 -0.643 -10.568 1.00 87.12 165 ILE A CA 1
ATOM 1327 C C . ILE A 1 165 ? 7.399 -1.914 -11.389 1.00 87.12 165 ILE A C 1
ATOM 1329 O O . ILE A 1 165 ? 8.150 -2.194 -12.330 1.00 87.12 165 ILE A O 1
ATOM 1333 N N . GLU A 1 166 ? 6.366 -2.687 -11.055 1.00 84.44 166 GLU A N 1
ATOM 1334 C CA . GLU A 1 166 ? 6.079 -3.939 -11.756 1.00 84.44 166 GLU A CA 1
ATOM 1335 C C . GLU A 1 166 ? 5.705 -3.699 -13.218 1.00 84.44 166 GLU A C 1
ATOM 1337 O O . GLU A 1 166 ? 6.127 -4.455 -14.101 1.00 84.44 166 GLU A O 1
ATOM 1342 N N . TRP A 1 167 ? 5.004 -2.602 -13.502 1.00 79.75 167 TRP A N 1
ATOM 1343 C CA . TRP A 1 167 ? 4.621 -2.254 -14.860 1.00 79.75 167 TRP A CA 1
ATOM 1344 C C . TRP A 1 167 ? 5.809 -1.877 -15.741 1.00 79.75 167 TRP A C 1
ATOM 1346 O O . TRP A 1 167 ? 5.967 -2.469 -16.810 1.00 79.75 167 TRP A O 1
ATOM 1356 N N . VAL A 1 168 ? 6.685 -0.961 -15.307 1.00 81.19 168 VAL A N 1
ATOM 1357 C CA . VAL A 1 168 ? 7.854 -0.572 -16.124 1.00 81.19 168 VAL A CA 1
ATOM 1358 C C . VAL A 1 168 ? 8.783 -1.763 -16.368 1.00 81.19 168 VAL A C 1
ATOM 1360 O O . VAL A 1 168 ? 9.297 -1.944 -17.475 1.00 81.19 168 VAL A O 1
ATOM 1363 N N . ARG A 1 169 ? 8.915 -2.661 -15.379 1.00 85.25 169 ARG A N 1
ATOM 1364 C CA . ARG A 1 169 ? 9.643 -3.931 -15.522 1.00 85.25 169 ARG A CA 1
ATOM 1365 C C . ARG A 1 169 ? 8.960 -4.878 -16.510 1.00 85.25 169 ARG A C 1
ATOM 1367 O O . ARG A 1 169 ? 9.638 -5.560 -17.283 1.00 85.25 169 ARG A O 1
ATOM 1374 N N . ALA A 1 170 ? 7.633 -4.986 -16.486 1.00 81.25 170 ALA A N 1
ATOM 1375 C CA . ALA A 1 170 ? 6.874 -5.825 -17.414 1.00 81.25 170 ALA A CA 1
ATOM 1376 C C . ALA A 1 170 ? 6.931 -5.292 -18.852 1.00 81.25 170 ALA A C 1
ATOM 1378 O O . ALA A 1 170 ? 7.179 -6.074 -19.772 1.00 81.25 170 ALA A O 1
ATOM 1379 N N . TRP A 1 171 ? 6.773 -3.981 -19.042 1.00 82.00 171 TRP A N 1
ATOM 1380 C CA . TRP A 1 171 ? 6.915 -3.311 -20.332 1.00 82.00 171 TRP A CA 1
ATOM 1381 C C . TRP A 1 171 ? 8.300 -3.556 -20.936 1.00 82.00 171 TRP A C 1
ATOM 1383 O O . TRP A 1 171 ? 8.385 -4.057 -22.059 1.00 82.00 171 TRP A O 1
ATOM 1393 N N . TYR A 1 172 ? 9.371 -3.316 -20.169 1.00 81.56 172 TYR A N 1
ATOM 1394 C CA . TYR A 1 172 ? 10.748 -3.506 -20.637 1.00 81.56 172 TYR A CA 1
ATOM 1395 C C . TYR A 1 172 ? 10.992 -4.955 -21.060 1.00 81.56 172 TYR A C 1
ATOM 1397 O O . TYR A 1 172 ? 11.477 -5.225 -22.160 1.00 81.56 172 TYR A O 1
ATOM 1405 N N . ARG A 1 173 ? 10.564 -5.911 -20.220 1.00 82.94 173 ARG A N 1
ATOM 1406 C CA . ARG A 1 173 ? 10.629 -7.339 -20.551 1.00 82.94 173 ARG A CA 1
ATOM 1407 C C . ARG A 1 173 ? 9.851 -7.655 -21.821 1.00 82.94 173 ARG A C 1
ATOM 1409 O O . ARG A 1 173 ? 10.356 -8.411 -22.636 1.00 82.94 173 ARG A O 1
ATOM 1416 N N . ARG A 1 174 ? 8.641 -7.126 -22.006 1.00 79.56 174 ARG A N 1
ATOM 1417 C CA . ARG A 1 174 ? 7.814 -7.417 -23.186 1.00 79.56 174 ARG A CA 1
ATOM 1418 C C . ARG A 1 174 ? 8.433 -6.862 -24.466 1.00 79.56 174 ARG A C 1
ATOM 1420 O O . ARG A 1 174 ? 8.478 -7.583 -25.457 1.00 79.56 174 ARG A O 1
ATOM 1427 N N . ARG A 1 175 ? 8.922 -5.622 -24.423 1.00 76.69 175 ARG A N 1
ATOM 1428 C CA . ARG A 1 175 ? 9.561 -4.931 -25.548 1.00 76.69 175 ARG A CA 1
ATOM 1429 C C . ARG A 1 175 ? 10.799 -5.684 -26.034 1.00 76.69 175 ARG A C 1
ATOM 1431 O O . ARG A 1 175 ? 10.860 -6.053 -27.197 1.00 76.69 175 ARG A O 1
ATOM 1438 N N . TRP A 1 176 ? 11.707 -6.014 -25.117 1.00 79.62 176 TRP A N 1
ATOM 1439 C CA . TRP A 1 176 ? 13.009 -6.593 -25.460 1.00 79.62 176 TRP A CA 1
ATOM 1440 C C . TRP A 1 176 ? 13.038 -8.134 -25.476 1.00 79.62 176 TRP A C 1
ATOM 1442 O O . TRP A 1 176 ? 13.956 -8.721 -26.038 1.00 79.62 176 TRP A O 1
ATOM 1452 N N . ARG A 1 177 ? 12.039 -8.837 -24.912 1.00 71.88 177 ARG A N 1
ATOM 1453 C CA . ARG A 1 177 ? 11.882 -10.296 -25.128 1.00 71.88 177 ARG A CA 1
ATOM 1454 C C . ARG A 1 177 ? 11.234 -10.632 -26.469 1.00 71.88 177 ARG A C 1
ATOM 1456 O O . ARG A 1 177 ? 11.488 -11.721 -26.969 1.00 71.88 177 ARG A O 1
ATOM 1463 N N . ALA A 1 178 ? 10.403 -9.750 -27.029 1.00 58.91 178 ALA A N 1
ATOM 1464 C CA . ALA A 1 178 ? 9.798 -9.970 -28.344 1.00 58.91 178 ALA A CA 1
ATOM 1465 C C . ALA A 1 178 ? 10.854 -10.031 -29.465 1.00 58.91 178 ALA A C 1
ATOM 1467 O O . ALA A 1 178 ? 10.676 -10.780 -30.418 1.00 58.91 178 ALA A O 1
ATOM 1468 N N . GLU A 1 179 ? 11.979 -9.330 -29.311 1.00 51.09 179 GLU A N 1
ATOM 1469 C CA . GLU A 1 179 ? 13.125 -9.421 -30.228 1.00 51.09 179 GLU A CA 1
ATOM 1470 C C . GLU A 1 179 ? 13.793 -10.794 -30.237 1.00 51.09 179 GLU A C 1
ATOM 1472 O O . GLU A 1 179 ? 14.085 -11.317 -31.304 1.00 51.09 179 GLU A O 1
ATOM 1477 N N . ASN A 1 180 ? 13.968 -11.424 -29.071 1.00 48.16 180 ASN A N 1
ATOM 1478 C CA . ASN A 1 180 ? 14.605 -12.745 -28.979 1.00 48.16 180 ASN A CA 1
ATOM 1479 C C . ASN A 1 180 ? 13.769 -13.878 -29.603 1.00 48.16 180 ASN A C 1
ATOM 1481 O O . ASN A 1 180 ? 14.263 -14.993 -29.725 1.00 48.16 180 ASN A O 1
ATOM 1485 N N . LEU A 1 181 ? 12.498 -13.627 -29.928 1.00 44.66 181 LEU A N 1
ATOM 1486 C CA . LEU A 1 181 ? 11.617 -14.582 -30.609 1.00 44.66 181 LEU A CA 1
ATOM 1487 C C . LEU A 1 181 ? 11.478 -14.295 -32.112 1.00 44.66 181 LEU A C 1
ATOM 1489 O O . LEU A 1 181 ? 10.879 -15.100 -32.820 1.00 44.66 181 LEU A O 1
ATOM 1493 N N . ALA A 1 182 ? 11.985 -13.153 -32.587 1.00 44.59 182 ALA A N 1
ATOM 1494 C CA . ALA A 1 182 ? 11.915 -12.722 -33.983 1.00 44.59 182 ALA A CA 1
ATOM 1495 C C . ALA A 1 182 ? 13.277 -12.781 -34.710 1.00 44.59 182 ALA A C 1
ATOM 1497 O O . ALA A 1 182 ? 13.342 -12.413 -35.884 1.00 44.59 182 ALA A O 1
ATOM 1498 N N . ALA A 1 183 ? 14.331 -13.237 -34.024 1.00 42.62 183 ALA A N 1
ATOM 1499 C CA . ALA A 1 183 ? 15.668 -13.526 -34.550 1.00 42.62 183 ALA A CA 1
ATOM 1500 C C . ALA A 1 183 ? 15.915 -15.040 -34.576 1.00 42.62 183 ALA A C 1
ATOM 1502 O O . ALA A 1 183 ? 16.602 -15.499 -35.515 1.00 42.62 183 ALA A O 1
#

Sequence (183 aa):
MPLQEDVTRAQVYRAILNLHGRISRLPIPPVRSPDSPPYSELSEKERNYLKAAHLRYLLERLLVVLDPHALPQMPHPSRIESDYPDNMRIPRFQGTLTEETKKSDADEVSRVVAQNEAKIVGIRENFLRMMRVVIQGKKYSANNPAVVLLAETLAEDWTECEEKIEWVRAWYRRRWRAENLAA

Foldseek 3Di:
DPPDLDDDLVNVLVVLVVVLVVLVPDDQPPDDDPPHDPLVPDDPVVVVNVLSNLSNVLSVLLNVLSPPVVQDPDDDLVVLPPLPDPVRNDPDDPDDDDPVVLVVLVVRLVVLLVVLVVVLSVLVVVLVVLVVCSVVVPPDHSPDVVNSVSNSVSSNSNSVSVSSNVVSVVVSCVVVVVVVVVD